Protein AF-A0A820GBX8-F1 (afdb_monomer_lite)

Sequence (168 aa):
RLQCLKVLSYSGWNPPNGSRKLHGDLMYLQVTTCEEKSFHITACTKGFYVSQTSDEKFIPKPVQPKAIFHSLVDLLNNVSPIFKKKFSAIQRKRCTKHPFERIQVPYQIHPWLSPRFEHTIDHFRAEDANINKLGHEDHIPGQVRDWNEELQITKELPKKSLNFRIII

pLDDT: mean 83.61, std 14.33, range [46.94, 98.0]

Radius of gyration: 25.44 Å; chains: 1; bounding box: 40×55×77 Å

Foldseek 3Di:
DLDFFPDKAFAPCPDPDPVVVVVFWHGWIWTQGPVRDIFIWTQGPQAIATAPDDNVDDGRAHPDNVLGDNDPLVSSVVVDVSNVVSVVVVVVVLVPDDPVVVDDDPDDDDVVPDDDDDDDDDPCVVVVVVVPPVPCQCPDVPPNPPPVVVVVVLVPFDPPDPVSVVVD

InterPro domains:
  IPR007967 GSKIP domain [PF05303] (24-89)
  IPR023231 GSKIP domain superfamily [G3DSA:3.30.2280.10] (11-97)
  IPR023231 GSKIP domain superfamily [SSF103107] (3-103)
  IPR027523 CLU domain containing protein [PTHR12601] (2-163)

Secondary structure (DSSP, 8-state):
---SEEEEEE-TTPSPPHHHHHTTEEEEEEEEETTS-EEEEEEETTEEEEBS--SS----SBSSTT--BSSHHHHHHHH-HHHHHHHHHHHHHHHTS-GGGGSPPSS---GGGS--------SSHHHHHHHS--S-GGGSTT----HHHHHHHHHHS-TTSGGGTS--

Organism: NCBI:txid433720

Structure (mmCIF, N/CA/C/O backbone):
data_AF-A0A820GBX8-F1
#
_entry.id   AF-A0A820GBX8-F1
#
loop_
_atom_site.group_PDB
_atom_site.id
_atom_site.type_symbol
_atom_site.label_atom_id
_atom_site.label_alt_id
_atom_site.label_comp_id
_atom_site.label_asym_id
_atom_site.label_entity_id
_atom_site.label_seq_id
_atom_site.pdbx_PDB_ins_code
_atom_site.Cartn_x
_atom_site.Cartn_y
_atom_site.Cartn_z
_atom_site.occupancy
_atom_site.B_iso_or_equiv
_atom_site.auth_seq_id
_atom_site.auth_comp_id
_atom_site.auth_asym_id
_atom_site.auth_atom_id
_atom_site.pdbx_PDB_model_num
ATOM 1 N N . ARG A 1 1 ? -1.547 19.585 5.415 1.00 62.41 1 ARG A N 1
ATOM 2 C CA . ARG A 1 1 ? -1.221 18.291 4.755 1.00 62.41 1 ARG A CA 1
ATOM 3 C C . ARG A 1 1 ? -2.480 17.420 4.776 1.00 62.41 1 ARG A C 1
ATOM 5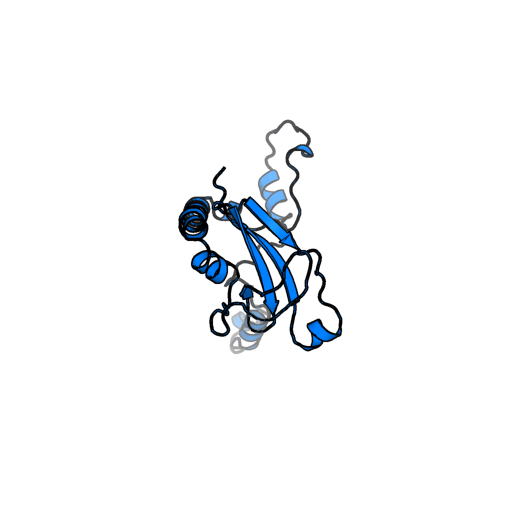 O O . ARG A 1 1 ? -3.040 17.257 5.847 1.00 62.41 1 ARG A O 1
ATOM 12 N N . LEU A 1 2 ? -2.987 16.936 3.634 1.00 78.00 2 LEU A N 1
ATOM 13 C CA . LEU A 1 2 ? -4.143 16.020 3.615 1.00 78.00 2 LEU A CA 1
ATOM 14 C C . LEU A 1 2 ? -3.659 14.612 3.989 1.00 78.00 2 LEU A C 1
ATOM 16 O O . LEU A 1 2 ? -2.918 14.003 3.224 1.00 78.00 2 LEU A O 1
ATOM 20 N N . GLN A 1 3 ? -4.040 14.126 5.169 1.00 89.56 3 GLN A N 1
ATOM 21 C CA . GLN A 1 3 ? -3.673 12.802 5.680 1.00 89.56 3 GLN A CA 1
ATOM 22 C C . GLN A 1 3 ? -4.894 11.875 5.654 1.00 89.56 3 GLN A C 1
ATOM 24 O O . GLN A 1 3 ? -5.908 12.198 6.276 1.00 89.56 3 GLN A O 1
ATOM 29 N N . CYS A 1 4 ? -4.803 10.759 4.922 1.00 94.69 4 CYS A N 1
ATOM 30 C CA . CYS A 1 4 ? -5.873 9.758 4.780 1.00 94.69 4 CYS A CA 1
ATOM 31 C C . CYS A 1 4 ? -5.691 8.515 5.672 1.00 94.69 4 CYS A C 1
ATOM 33 O O . CYS A 1 4 ? -6.670 7.818 5.915 1.00 94.69 4 CYS A O 1
ATOM 35 N N . LEU A 1 5 ? -4.486 8.283 6.203 1.00 96.31 5 LEU A N 1
ATOM 36 C CA . LEU A 1 5 ? -4.156 7.244 7.188 1.00 96.31 5 LEU A CA 1
ATOM 37 C C . LEU A 1 5 ? -3.254 7.835 8.273 1.00 96.31 5 LEU A C 1
ATOM 39 O O . LEU A 1 5 ? -2.432 8.703 7.967 1.00 96.31 5 LEU A O 1
ATOM 43 N N . LYS A 1 6 ? -3.373 7.360 9.517 1.00 95.81 6 LYS A N 1
ATOM 44 C CA . LYS A 1 6 ? -2.422 7.711 10.582 1.00 95.81 6 LYS A CA 1
ATOM 45 C C . LYS A 1 6 ? -1.110 6.959 10.394 1.00 95.81 6 LYS A C 1
ATOM 47 O O . LYS A 1 6 ? -0.060 7.591 10.360 1.00 95.81 6 LYS A O 1
ATOM 52 N N . VAL A 1 7 ? -1.198 5.642 10.209 1.00 94.62 7 VAL A N 1
ATOM 53 C CA . VAL A 1 7 ? -0.045 4.744 10.071 1.00 94.62 7 VAL A CA 1
ATOM 54 C C . VAL A 1 7 ? -0.296 3.759 8.934 1.00 94.62 7 VAL A C 1
ATOM 56 O O . VAL A 1 7 ? -1.406 3.249 8.781 1.00 94.62 7 VAL A O 1
ATOM 59 N N . LEU A 1 8 ? 0.743 3.508 8.143 1.00 95.38 8 LEU A N 1
ATOM 60 C CA . LEU A 1 8 ? 0.850 2.399 7.201 1.00 95.38 8 LEU A CA 1
ATOM 61 C C . LEU A 1 8 ? 2.285 1.886 7.307 1.00 95.38 8 LEU A C 1
ATOM 63 O O . LEU A 1 8 ? 3.218 2.604 6.946 1.00 95.38 8 LEU A O 1
ATOM 67 N N . SER A 1 9 ? 2.456 0.677 7.823 1.00 92.75 9 SER A N 1
ATOM 68 C CA . SER A 1 9 ? 3.766 0.055 8.014 1.00 92.75 9 SER A CA 1
ATOM 69 C C . SER A 1 9 ? 3.708 -1.436 7.711 1.00 92.75 9 SER A C 1
ATOM 71 O O . SER A 1 9 ? 2.633 -2.030 7.592 1.00 92.75 9 SER A O 1
ATOM 73 N N . TYR A 1 10 ? 4.877 -2.061 7.605 1.00 92.12 10 TYR A N 1
ATOM 74 C CA . TYR A 1 10 ? 4.957 -3.512 7.692 1.00 92.12 10 TYR A CA 1
ATOM 75 C C . TYR A 1 10 ? 4.522 -3.968 9.085 1.00 92.12 10 TYR A C 1
ATOM 77 O O . TYR A 1 10 ? 4.796 -3.298 10.081 1.00 92.12 10 TYR A O 1
ATOM 85 N N . SER A 1 11 ? 3.822 -5.098 9.140 1.00 92.06 11 SER A N 1
ATOM 86 C CA . SER A 1 11 ? 3.516 -5.761 10.407 1.00 92.06 11 SER A CA 1
ATOM 87 C C . SER A 1 11 ? 4.781 -6.410 10.976 1.00 92.06 11 SER A C 1
ATOM 89 O O . SER A 1 11 ? 5.641 -6.841 10.210 1.00 92.06 11 SER A O 1
ATOM 91 N N . GLY A 1 12 ? 4.862 -6.562 12.301 1.00 90.12 12 GLY A N 1
ATOM 92 C CA . GLY A 1 12 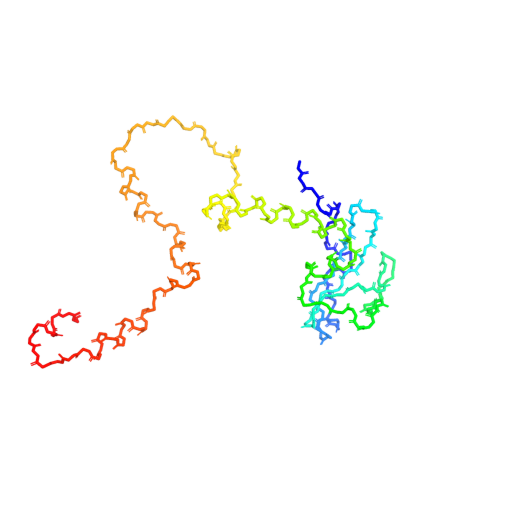? 5.937 -7.325 12.953 1.00 90.12 12 GLY A CA 1
ATOM 93 C C . GLY A 1 12 ? 6.024 -8.793 12.511 1.00 90.12 12 GLY A C 1
ATOM 94 O O . GLY A 1 12 ? 7.075 -9.411 12.628 1.00 90.12 12 GLY A O 1
ATOM 95 N N . TRP A 1 13 ? 4.952 -9.339 11.928 1.00 89.25 13 TRP A N 1
ATOM 96 C CA . TRP A 1 13 ? 4.934 -10.683 11.338 1.00 89.25 13 TRP A CA 1
ATOM 97 C C . TRP A 1 13 ? 5.561 -10.756 9.937 1.00 89.25 13 TRP A C 1
ATOM 99 O O . TRP A 1 13 ? 5.632 -11.836 9.353 1.00 89.25 13 TRP A O 1
ATOM 109 N N . ASN A 1 14 ? 5.951 -9.618 9.356 1.00 88.62 14 ASN A N 1
ATOM 110 C CA . ASN A 1 14 ? 6.584 -9.537 8.044 1.00 88.62 14 ASN A CA 1
ATOM 111 C C . ASN A 1 14 ? 8.113 -9.696 8.181 1.00 88.62 14 ASN A C 1
ATOM 113 O O . ASN A 1 14 ? 8.700 -9.046 9.043 1.00 88.62 14 ASN A O 1
ATOM 117 N N . PRO A 1 15 ? 8.789 -10.477 7.317 1.00 93.38 15 PRO A N 1
ATOM 118 C CA . PRO A 1 15 ? 8.285 -11.114 6.097 1.00 93.38 15 PRO A CA 1
ATOM 119 C C . PRO A 1 15 ? 7.543 -12.444 6.339 1.00 93.38 15 PRO A C 1
ATOM 121 O O . PRO A 1 15 ? 7.784 -13.111 7.344 1.00 93.38 15 PRO A O 1
ATOM 124 N N . PRO A 1 16 ? 6.697 -12.900 5.391 1.00 90.81 16 PRO A N 1
ATOM 125 C CA . PRO A 1 16 ? 6.111 -14.237 5.447 1.00 90.81 16 PRO A CA 1
ATOM 126 C C . PRO A 1 16 ? 7.181 -15.333 5.545 1.00 90.81 16 PRO A C 1
ATOM 128 O O . PRO A 1 16 ? 8.178 -15.309 4.821 1.00 90.81 16 PRO A O 1
ATOM 131 N N . ASN A 1 17 ? 6.967 -16.324 6.414 1.00 90.38 17 ASN A N 1
ATOM 132 C CA . ASN A 1 17 ? 7.847 -17.493 6.496 1.00 90.38 17 ASN A CA 1
ATOM 133 C C . ASN A 1 17 ? 7.722 -18.386 5.240 1.00 90.38 17 ASN A C 1
ATOM 135 O O . ASN A 1 17 ? 6.799 -18.226 4.440 1.00 90.38 17 ASN A O 1
ATOM 139 N N . GLY A 1 18 ? 8.634 -19.351 5.067 1.00 88.88 18 GLY A N 1
ATOM 140 C CA . GLY A 1 18 ? 8.662 -20.217 3.878 1.00 88.88 18 GLY A CA 1
ATOM 141 C C . GLY A 1 18 ? 7.336 -20.935 3.598 1.00 88.88 18 GLY A C 1
ATOM 142 O O . GLY A 1 18 ? 6.850 -20.909 2.471 1.00 88.88 18 GLY A O 1
ATOM 143 N N . SER A 1 19 ? 6.694 -21.487 4.632 1.00 94.94 19 SER A N 1
ATOM 144 C CA . SER A 1 19 ? 5.386 -22.145 4.496 1.00 94.94 19 SER A CA 1
ATOM 145 C C . SER A 1 19 ? 4.304 -21.180 3.998 1.00 94.94 19 SER A C 1
ATOM 147 O O . SER A 1 19 ? 3.542 -21.512 3.093 1.00 94.94 19 SER A O 1
ATOM 149 N N . ARG A 1 20 ? 4.257 -19.950 4.521 1.00 94.12 20 ARG A N 1
ATOM 150 C CA . ARG A 1 20 ? 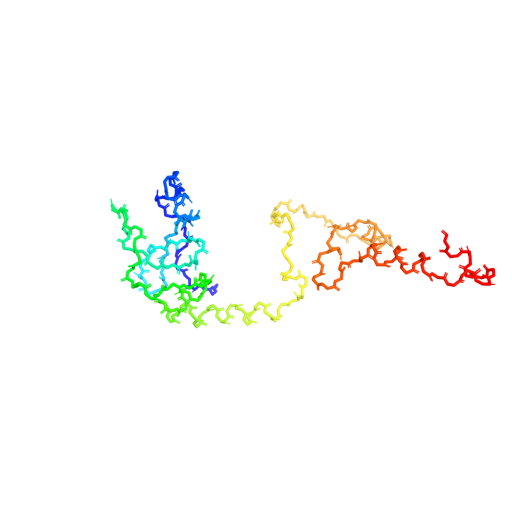3.285 -18.931 4.095 1.00 94.12 20 ARG A CA 1
ATOM 151 C C . ARG A 1 20 ? 3.550 -18.412 2.684 1.00 94.12 20 ARG A C 1
ATOM 153 O O . ARG A 1 20 ? 2.597 -18.235 1.931 1.00 94.12 20 ARG A O 1
ATOM 160 N N . LYS A 1 21 ? 4.818 -18.268 2.289 1.00 91.12 21 LYS A N 1
ATOM 161 C CA . LYS A 1 21 ? 5.184 -17.95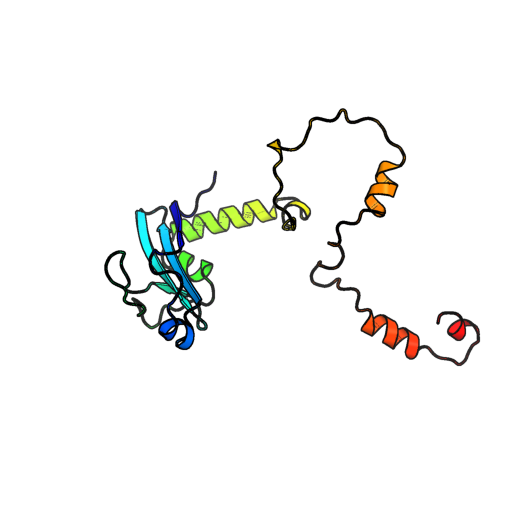4 0.897 1.00 91.12 21 LYS A CA 1
ATOM 162 C C . LYS A 1 21 ? 4.659 -19.014 -0.075 1.00 91.12 21 LYS A C 1
ATOM 164 O O . LYS A 1 21 ? 4.090 -18.656 -1.099 1.00 91.12 21 LYS A O 1
ATOM 169 N N . LEU A 1 22 ? 4.765 -20.302 0.272 1.00 94.50 22 LEU A N 1
ATOM 170 C CA . LEU A 1 22 ? 4.206 -21.400 -0.536 1.00 94.50 22 LEU A CA 1
ATOM 171 C C . LEU A 1 22 ? 2.672 -21.356 -0.629 1.00 94.50 22 LEU A C 1
ATOM 173 O O . LEU A 1 22 ? 2.109 -21.756 -1.642 1.00 94.50 22 LEU A O 1
ATOM 177 N N . HIS A 1 23 ? 1.994 -20.824 0.390 1.00 93.50 23 HIS A N 1
ATOM 178 C CA . HIS A 1 23 ? 0.549 -20.567 0.352 1.00 93.50 23 HIS A CA 1
ATOM 179 C C . HIS A 1 23 ? 0.171 -19.303 -0.444 1.00 93.50 23 HIS A C 1
ATOM 181 O O . HIS A 1 23 ? -1.018 -19.018 -0.603 1.00 93.50 23 HIS A O 1
ATOM 187 N N . GLY A 1 24 ? 1.156 -18.563 -0.962 1.00 94.75 24 GLY A N 1
ATOM 188 C CA . GLY A 1 24 ? 0.959 -17.377 -1.790 1.00 94.75 24 GLY A CA 1
ATOM 189 C C . GLY A 1 24 ? 0.944 -16.053 -1.027 1.00 94.75 24 GLY A C 1
ATOM 190 O O . GLY A 1 24 ? 0.550 -15.044 -1.611 1.00 94.75 24 GLY A O 1
ATOM 191 N N . ASP A 1 25 ? 1.351 -16.018 0.245 1.00 95.12 25 ASP A N 1
ATOM 192 C CA . ASP A 1 25 ? 1.480 -14.757 0.983 1.00 95.12 25 ASP A CA 1
ATOM 193 C C . ASP A 1 25 ? 2.712 -13.976 0.508 1.00 95.12 25 ASP A C 1
ATOM 195 O O . ASP A 1 25 ? 3.815 -14.518 0.403 1.00 95.12 25 ASP A O 1
ATOM 199 N N . LEU A 1 26 ? 2.520 -12.681 0.254 1.00 94.50 26 LEU A N 1
ATOM 200 C CA . LEU A 1 26 ? 3.535 -11.773 -0.280 1.00 94.50 26 LEU A CA 1
ATOM 201 C C . LEU A 1 26 ? 4.109 -10.865 0.814 1.00 94.50 26 LEU A C 1
ATOM 203 O O . LEU A 1 26 ? 5.324 -10.734 0.933 1.00 94.50 26 LEU A O 1
ATOM 207 N N . MET A 1 27 ? 3.241 -10.249 1.624 1.00 95.31 27 MET A N 1
ATOM 208 C CA . MET A 1 27 ? 3.628 -9.377 2.740 1.00 95.31 27 MET A CA 1
ATOM 209 C C . MET A 1 27 ? 2.477 -9.171 3.730 1.00 95.31 27 MET A C 1
ATOM 211 O O . MET A 1 27 ? 1.305 -9.352 3.386 1.00 95.31 27 MET A O 1
ATOM 215 N N . TYR A 1 28 ? 2.809 -8.720 4.941 1.00 95.81 28 TYR A N 1
ATOM 216 C CA . TYR A 1 28 ? 1.828 -8.316 5.952 1.00 95.81 28 TYR A CA 1
ATOM 217 C C . TYR A 1 28 ? 1.995 -6.846 6.326 1.00 95.81 28 TYR A C 1
ATOM 219 O O . TYR A 1 28 ? 3.106 -6.373 6.579 1.00 95.81 28 TYR A O 1
ATOM 227 N N . LEU A 1 29 ? 0.877 -6.132 6.397 1.00 96.50 29 LEU A N 1
ATOM 228 C CA . LEU A 1 29 ? 0.821 -4.705 6.691 1.00 96.50 29 LEU A CA 1
ATOM 229 C C . LEU A 1 29 ? 0.011 -4.454 7.961 1.00 96.50 29 LEU A C 1
ATOM 231 O O . LEU A 1 29 ? -0.941 -5.176 8.261 1.00 96.50 29 LEU A O 1
ATOM 235 N N . GLN A 1 30 ? 0.361 -3.387 8.665 1.00 95.88 30 GLN A N 1
ATOM 236 C CA . GLN A 1 30 ? -0.415 -2.829 9.760 1.00 95.88 30 GLN A CA 1
ATOM 237 C C . GLN A 1 30 ? -0.834 -1.413 9.379 1.00 95.88 30 GLN A C 1
ATOM 239 O O . GLN A 1 30 ? -0.018 -0.589 8.954 1.00 95.88 30 GLN A O 1
ATOM 244 N N . VAL A 1 31 ? -2.133 -1.147 9.482 1.00 97.31 31 VAL A N 1
ATOM 245 C CA . VAL A 1 31 ? -2.721 0.138 9.104 1.00 97.31 31 VAL A CA 1
ATOM 246 C C . VAL A 1 31 ? -3.533 0.683 10.255 1.00 97.31 31 VAL A C 1
ATOM 248 O O . VAL A 1 31 ? -4.423 -0.001 10.748 1.00 97.31 31 VAL A O 1
ATOM 251 N N . THR A 1 32 ? -3.293 1.943 10.606 1.00 97.19 32 THR A N 1
ATOM 252 C CA . THR A 1 32 ? -4.150 2.704 11.516 1.00 97.19 32 THR A CA 1
ATOM 253 C C . THR A 1 32 ? -4.835 3.815 10.735 1.00 97.19 32 THR A C 1
ATOM 255 O O . THR A 1 32 ? -4.184 4.691 10.148 1.00 97.19 32 THR A O 1
ATOM 258 N N . THR A 1 33 ? -6.164 3.793 10.707 1.00 97.25 33 THR A N 1
ATOM 259 C CA . THR A 1 33 ? -6.967 4.788 9.990 1.00 97.25 33 THR A CA 1
ATOM 260 C C . THR A 1 33 ? -7.035 6.106 10.763 1.00 97.25 33 THR A C 1
ATOM 262 O O . THR A 1 33 ? -6.682 6.201 11.940 1.00 97.25 33 THR A O 1
ATOM 265 N N . CYS A 1 34 ? -7.517 7.166 10.110 1.00 96.00 34 CYS A N 1
ATOM 266 C CA . CYS A 1 34 ? -7.817 8.424 10.802 1.00 96.00 34 CYS A CA 1
ATOM 267 C C . CYS A 1 34 ? -8.944 8.301 11.842 1.00 96.00 34 CYS A C 1
ATOM 269 O O . CYS A 1 34 ? -9.112 9.224 12.628 1.00 96.00 34 CYS A O 1
ATOM 271 N N . GLU A 1 35 ? -9.682 7.190 11.840 1.00 95.56 35 GLU A N 1
ATOM 272 C CA . GLU A 1 35 ? -10.754 6.862 12.790 1.00 95.56 35 GLU A CA 1
ATOM 273 C C . GLU A 1 35 ? -10.225 6.072 13.995 1.00 95.56 35 GLU A C 1
ATOM 275 O O . GLU A 1 35 ? -11.012 5.520 14.751 1.00 95.56 35 GLU A O 1
ATOM 280 N N . GLU A 1 36 ? -8.899 5.971 14.138 1.00 95.19 36 GLU A N 1
ATOM 281 C CA . GLU A 1 36 ? -8.228 5.261 15.238 1.00 95.19 36 GLU A CA 1
ATOM 282 C C . GLU A 1 36 ? -8.490 3.752 15.260 1.00 95.19 36 GLU A C 1
ATOM 284 O O . GLU A 1 36 ? -8.277 3.082 16.264 1.00 95.19 36 GLU A O 1
ATOM 289 N N . LYS A 1 37 ? -8.896 3.194 14.116 1.00 96.19 37 LYS A N 1
ATOM 290 C CA . LYS A 1 37 ? -9.033 1.750 13.935 1.00 96.19 37 LYS A CA 1
ATOM 291 C C . LYS A 1 37 ? -7.751 1.180 13.348 1.00 96.19 37 LYS A C 1
ATOM 293 O O . LYS A 1 37 ? -7.262 1.686 12.333 1.00 96.19 37 LYS A O 1
ATOM 298 N N . SER A 1 38 ? -7.245 0.122 13.970 1.00 95.88 38 SER A N 1
ATOM 299 C CA . SER A 1 38 ? -6.069 -0.615 13.511 1.00 95.88 38 SER A CA 1
ATOM 300 C C . SER A 1 38 ? -6.471 -1.928 12.845 1.00 95.88 38 SER A C 1
ATOM 302 O O . SER A 1 38 ? -7.343 -2.642 13.336 1.00 95.88 38 SER A O 1
ATOM 304 N N . PHE A 1 39 ? -5.830 -2.243 11.722 1.00 97.06 39 PHE A N 1
ATOM 305 C CA . PHE A 1 39 ? -6.088 -3.436 10.923 1.00 97.06 39 PHE A CA 1
ATOM 306 C C . PHE A 1 39 ? -4.779 -4.130 10.548 1.00 97.06 39 PHE A C 1
ATOM 308 O O . PHE A 1 39 ? -3.830 -3.474 10.110 1.00 97.06 39 PHE A O 1
ATOM 315 N N . HIS A 1 40 ? -4.768 -5.460 10.637 1.00 97.81 40 HIS A N 1
ATOM 316 C CA . HIS A 1 40 ? -3.718 -6.299 10.063 1.00 97.81 40 HIS A CA 1
ATOM 317 C C . HIS A 1 40 ? -4.161 -6.792 8.690 1.00 97.81 40 HIS A C 1
ATOM 319 O O . HIS A 1 40 ? -5.147 -7.523 8.567 1.00 97.81 40 HIS A O 1
ATOM 325 N N . ILE A 1 41 ? -3.433 -6.396 7.652 1.00 98.00 41 ILE A N 1
ATOM 326 C CA . ILE A 1 41 ? -3.753 -6.711 6.261 1.00 98.00 41 ILE A CA 1
ATOM 327 C C . ILE A 1 41 ? -2.758 -7.746 5.750 1.00 98.00 41 ILE A C 1
ATOM 329 O O . ILE A 1 41 ? -1.547 -7.566 5.861 1.00 98.00 41 ILE A O 1
ATOM 333 N N . THR A 1 42 ? -3.276 -8.816 5.154 1.00 97.81 42 THR A N 1
ATOM 334 C CA . THR A 1 42 ? -2.462 -9.784 4.415 1.00 97.81 42 THR A CA 1
ATOM 335 C C . THR A 1 42 ? -2.552 -9.485 2.928 1.00 97.81 42 THR A C 1
ATOM 337 O O . THR A 1 42 ? -3.652 -9.362 2.388 1.00 97.81 42 THR A O 1
ATOM 340 N N . ALA A 1 43 ? -1.395 -9.360 2.279 1.00 97.31 43 ALA A N 1
ATOM 341 C CA . ALA A 1 43 ? -1.273 -9.317 0.831 1.00 97.31 43 ALA A CA 1
ATOM 342 C C . ALA A 1 43 ? -0.840 -10.700 0.338 1.00 97.31 43 ALA A C 1
ATOM 344 O O . ALA A 1 43 ? 0.179 -11.230 0.782 1.00 97.31 43 ALA A O 1
ATOM 345 N N . CYS A 1 44 ? -1.604 -11.273 -0.581 1.00 95.38 44 CYS A N 1
ATOM 346 C CA . CYS A 1 44 ? -1.353 -12.584 -1.165 1.00 95.38 44 CYS A CA 1
ATOM 347 C C . CYS A 1 44 ? -1.588 -12.548 -2.678 1.00 95.38 44 CYS A C 1
ATOM 349 O O . CYS A 1 44 ? -2.076 -11.556 -3.222 1.00 95.38 44 CYS A O 1
ATOM 351 N N . THR A 1 45 ? -1.307 -13.651 -3.364 1.00 95.56 45 THR A N 1
ATOM 352 C CA . THR A 1 45 ? -1.546 -13.798 -4.811 1.00 95.56 45 THR A CA 1
ATOM 353 C C . THR A 1 45 ? -3.007 -13.591 -5.229 1.00 95.56 45 THR A C 1
ATOM 355 O O . THR A 1 45 ? -3.268 -13.269 -6.384 1.00 95.56 45 THR A O 1
ATOM 358 N N . LYS A 1 46 ? -3.971 -13.726 -4.305 1.00 93.75 46 LYS A N 1
ATOM 359 C CA . LYS A 1 46 ? -5.402 -13.462 -4.555 1.00 93.75 46 LYS A CA 1
ATOM 360 C C . LYS A 1 46 ? -5.807 -11.999 -4.329 1.00 93.75 46 LYS A C 1
ATOM 362 O O . LYS A 1 46 ? -6.921 -11.628 -4.686 1.00 93.75 46 LYS A O 1
ATOM 367 N N . GLY A 1 47 ? -4.939 -11.184 -3.728 1.00 95.94 47 GLY A N 1
ATOM 368 C CA . GLY A 1 47 ? -5.209 -9.793 -3.367 1.00 95.94 47 GLY A CA 1
ATOM 369 C C . GLY A 1 47 ? -4.975 -9.496 -1.883 1.00 95.94 47 GLY A C 1
ATOM 370 O O . GLY A 1 47 ? -4.144 -10.122 -1.223 1.00 95.94 47 GLY A O 1
ATOM 371 N N . PHE A 1 48 ? -5.722 -8.528 -1.359 1.00 97.88 48 PHE A N 1
ATOM 372 C CA . PHE A 1 48 ? -5.606 -7.967 -0.016 1.00 97.88 48 PHE A CA 1
ATOM 373 C C . PHE A 1 48 ? -6.863 -8.245 0.807 1.00 97.88 48 PHE A C 1
ATOM 375 O O . PHE A 1 48 ? -7.984 -8.080 0.320 1.00 97.88 48 PHE A O 1
ATOM 382 N N . TYR A 1 49 ? -6.688 -8.602 2.077 1.00 97.94 49 TYR A N 1
ATOM 383 C CA . TYR A 1 49 ? -7.794 -8.765 3.022 1.00 97.94 49 TYR A CA 1
ATOM 384 C C . TYR A 1 49 ? -7.378 -8.409 4.451 1.00 97.94 49 TYR A C 1
ATOM 386 O O . TYR A 1 49 ? -6.204 -8.517 4.816 1.00 97.94 49 TYR A O 1
ATOM 394 N N . VAL A 1 50 ? -8.350 -8.017 5.284 1.00 97.94 50 VAL A N 1
ATOM 395 C CA . VAL A 1 50 ? -8.134 -7.899 6.735 1.00 97.94 50 VAL A CA 1
ATOM 396 C C . VAL A 1 50 ? -8.053 -9.301 7.325 1.00 97.94 50 VAL A C 1
ATOM 398 O O . VAL A 1 50 ? -8.998 -10.085 7.219 1.00 97.94 50 VAL A O 1
ATOM 401 N N . SER A 1 51 ? -6.916 -9.618 7.930 1.00 96.19 51 SER A N 1
ATOM 402 C CA . SER A 1 51 ? -6.675 -10.880 8.626 1.00 96.19 51 SER A CA 1
ATOM 403 C C . SER A 1 51 ? -7.151 -10.828 10.078 1.00 96.19 51 SER A C 1
ATOM 405 O O . SER A 1 51 ? -7.277 -9.755 10.658 1.00 96.19 51 SER A O 1
ATOM 407 N N . GLN A 1 52 ? -7.382 -11.996 10.671 1.00 96.19 52 GLN A N 1
ATOM 408 C CA . GLN A 1 52 ? -7.667 -12.155 12.102 1.00 96.19 52 GLN A CA 1
ATOM 409 C C . GLN A 1 52 ? -6.399 -12.068 12.974 1.00 96.19 52 GLN A C 1
ATOM 411 O O . GLN A 1 52 ? -6.456 -12.322 14.175 1.00 96.19 52 GLN A O 1
ATOM 416 N N . THR A 1 53 ? -5.251 -11.753 12.371 1.00 94.31 53 THR A N 1
ATOM 417 C CA . THR A 1 53 ? -3.984 -11.521 13.063 1.00 94.31 53 THR A CA 1
ATOM 418 C C . THR A 1 53 ? -4.082 -10.309 13.986 1.00 94.31 53 THR A C 1
ATOM 420 O O . THR A 1 53 ? -4.705 -9.307 13.636 1.00 94.31 53 THR A O 1
ATOM 423 N N . SER A 1 54 ? -3.417 -10.398 15.134 1.00 93.88 54 SER A N 1
ATOM 424 C CA . SER A 1 54 ? -3.150 -9.290 16.053 1.00 93.88 54 SER A CA 1
ATOM 425 C C . SER A 1 54 ? -1.642 -9.101 16.245 1.00 93.88 54 SER A C 1
ATOM 427 O O . SER A 1 54 ? -0.835 -9.867 15.707 1.00 93.88 54 SER A O 1
ATOM 429 N N . ASP A 1 55 ? -1.251 -8.110 17.046 1.00 90.38 55 ASP A N 1
ATOM 430 C CA . ASP A 1 55 ? 0.147 -7.904 17.444 1.00 90.38 55 ASP A CA 1
ATOM 431 C C . ASP A 1 55 ? 0.720 -9.101 18.232 1.00 90.38 55 ASP A C 1
ATOM 433 O O . ASP 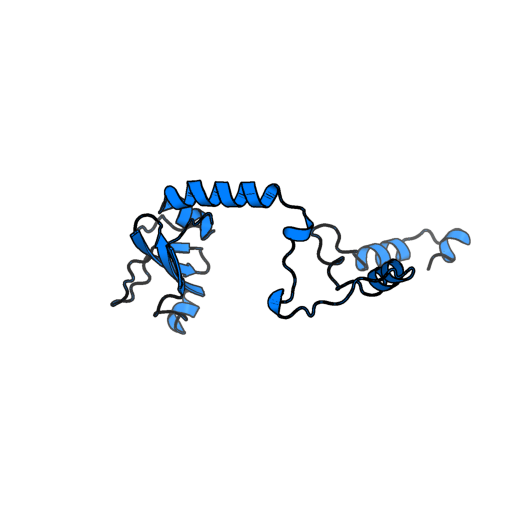A 1 55 ? 1.917 -9.364 18.175 1.00 90.38 55 ASP A O 1
ATOM 437 N N . GLU A 1 56 ? -0.132 -9.878 18.908 1.00 93.06 56 GLU A N 1
ATOM 438 C CA . GLU A 1 56 ? 0.279 -11.006 19.757 1.00 93.06 56 GLU A CA 1
ATOM 439 C C . GLU A 1 56 ? 0.151 -12.366 19.066 1.00 93.06 56 GLU A C 1
ATOM 441 O O . GLU A 1 56 ? 0.917 -13.291 19.340 1.00 93.06 56 GLU A O 1
ATOM 446 N N . LYS A 1 57 ? -0.836 -12.519 18.173 1.00 95.31 57 LYS A N 1
ATOM 447 C CA . LYS A 1 57 ? -1.177 -13.816 17.590 1.00 95.31 57 LYS A CA 1
ATOM 448 C C . LYS A 1 57 ? -1.347 -13.733 16.084 1.00 95.31 57 LYS A C 1
ATOM 450 O O . LYS A 1 57 ? -2.220 -13.042 15.562 1.00 95.31 57 LYS A O 1
ATOM 455 N N . PHE A 1 58 ? -0.565 -14.547 15.387 1.00 94.31 58 PHE A N 1
ATOM 456 C CA . PHE A 1 58 ? -0.641 -14.676 13.942 1.00 94.31 58 PHE A CA 1
ATOM 457 C C . PHE A 1 58 ? -1.782 -15.611 13.509 1.00 94.31 58 PHE A C 1
ATOM 459 O O . PHE A 1 58 ? -1.740 -16.820 13.751 1.00 94.31 58 PHE A O 1
ATOM 466 N N . ILE A 1 59 ? -2.806 -15.058 12.846 1.00 94.88 59 ILE A N 1
ATOM 467 C CA . ILE A 1 59 ? -3.942 -15.804 12.282 1.00 94.88 59 ILE A CA 1
ATOM 468 C C . ILE A 1 59 ? -4.225 -15.264 10.870 1.00 94.88 59 ILE A C 1
ATOM 470 O O . ILE A 1 59 ? -5.065 -14.380 10.685 1.00 94.88 59 ILE A O 1
ATOM 474 N N . PRO A 1 60 ? -3.587 -15.821 9.827 1.00 90.25 60 PRO A N 1
ATOM 475 C CA . PRO A 1 60 ? -3.635 -15.278 8.467 1.00 90.25 60 PRO A CA 1
ATOM 476 C C . PRO A 1 60 ? -4.954 -15.571 7.734 1.00 90.25 60 PRO A C 1
ATOM 478 O O . PRO A 1 60 ? -5.010 -15.555 6.507 1.00 90.25 60 PRO A O 1
ATOM 481 N N . LYS A 1 61 ? -6.031 -15.878 8.461 1.00 94.00 61 LYS A N 1
ATOM 482 C CA . LYS A 1 61 ? -7.361 -16.100 7.889 1.00 94.00 61 LYS A CA 1
ATOM 483 C C . LYS A 1 61 ? -8.084 -14.762 7.740 1.00 94.00 61 LYS A C 1
ATOM 485 O O . LYS A 1 61 ? -7.945 -13.914 8.622 1.00 94.00 61 LYS A O 1
ATOM 490 N N . PRO A 1 62 ? -8.860 -14.557 6.664 1.00 95.31 62 PRO A N 1
ATOM 491 C CA . PRO A 1 62 ? -9.645 -13.342 6.511 1.00 95.31 62 PRO A CA 1
ATOM 492 C C . PRO A 1 62 ? -10.698 -13.232 7.616 1.00 95.31 62 PRO A C 1
ATOM 494 O O . PRO A 1 62 ? -11.343 -14.220 7.969 1.00 95.31 62 PRO A O 1
ATOM 497 N N . VAL A 1 63 ? -10.907 -12.020 8.135 1.00 95.00 63 VAL A N 1
ATOM 498 C CA . VAL A 1 63 ? -12.011 -11.727 9.068 1.00 95.00 63 VAL A CA 1
ATOM 499 C C . VAL A 1 63 ? -13.355 -12.031 8.401 1.00 95.00 63 VAL A C 1
ATOM 501 O O . VAL A 1 63 ? -14.248 -12.585 9.034 1.00 95.00 63 VAL A O 1
ATOM 504 N N . GLN A 1 64 ? -13.477 -11.729 7.106 1.00 92.00 64 GLN A N 1
ATOM 505 C CA . GLN A 1 64 ? -14.645 -12.040 6.284 1.00 92.00 64 GLN A CA 1
ATOM 506 C C . GLN A 1 64 ? -14.197 -12.779 5.011 1.00 92.00 64 GLN A C 1
ATOM 508 O O . GLN A 1 64 ? -13.532 -12.172 4.172 1.00 92.00 64 GLN A O 1
ATOM 513 N N . PRO A 1 65 ? -14.562 -14.062 4.812 1.00 86.56 65 PRO A N 1
ATOM 514 C CA . PRO A 1 65 ? -14.058 -14.875 3.697 1.00 86.56 65 PRO A CA 1
ATOM 515 C C . PRO A 1 65 ? -14.308 -14.305 2.294 1.00 86.56 65 PRO A C 1
ATOM 517 O O . PRO A 1 65 ? -13.515 -14.545 1.391 1.00 86.56 65 PRO A O 1
ATOM 520 N N . LYS A 1 66 ? -15.399 -13.549 2.107 1.00 86.25 66 LYS A N 1
ATOM 521 C CA . LYS A 1 66 ? -15.761 -12.931 0.820 1.00 86.25 66 LYS A CA 1
ATOM 522 C C . LYS A 1 66 ? -15.148 -11.538 0.607 1.00 86.25 66 LYS A C 1
ATOM 524 O O . LYS A 1 66 ? -15.299 -10.981 -0.472 1.00 86.25 66 LYS A O 1
ATOM 529 N N . ALA A 1 67 ? -14.474 -10.969 1.607 1.00 92.50 67 ALA A N 1
ATOM 530 C CA . ALA A 1 67 ? -13.934 -9.609 1.562 1.00 92.50 67 ALA A CA 1
ATOM 531 C C . ALA A 1 67 ? -12.446 -9.610 1.166 1.00 92.50 67 ALA A C 1
ATOM 533 O O . ALA A 1 67 ? -11.579 -9.196 1.938 1.00 92.50 67 ALA A O 1
ATOM 534 N N . ILE A 1 68 ? -12.159 -10.116 -0.035 1.00 95.75 68 ILE A N 1
ATOM 535 C CA . ILE A 1 68 ? -10.825 -10.097 -0.647 1.00 95.75 68 ILE A CA 1
ATOM 536 C C . ILE A 1 68 ? -10.861 -9.103 -1.807 1.00 95.75 68 ILE A C 1
ATOM 538 O O . ILE A 1 68 ? -11.759 -9.161 -2.644 1.00 95.75 68 ILE A O 1
ATOM 542 N N . PHE A 1 69 ? -9.893 -8.193 -1.853 1.00 97.62 69 PHE A N 1
ATOM 543 C CA . PHE A 1 69 ? -9.852 -7.094 -2.817 1.00 97.62 69 PHE A CA 1
ATOM 544 C C . PHE A 1 69 ? -8.585 -7.165 -3.664 1.00 97.62 69 PHE A C 1
ATOM 546 O O . PHE A 1 69 ? -7.505 -7.430 -3.146 1.00 97.62 69 PHE A O 1
ATOM 553 N N . HIS A 1 70 ? -8.679 -6.862 -4.957 1.00 96.12 70 HIS A N 1
ATOM 554 C CA . HIS A 1 70 ? -7.511 -6.873 -5.847 1.00 96.12 70 HIS A CA 1
ATOM 555 C C . HIS A 1 70 ? -6.523 -5.731 -5.568 1.00 96.12 70 HIS A C 1
ATOM 557 O O . HIS A 1 70 ? -5.336 -5.860 -5.856 1.00 96.12 70 HIS A O 1
ATOM 563 N N . SER A 1 71 ? -6.992 -4.633 -4.971 1.00 96.69 71 SER A N 1
ATOM 564 C CA . SER A 1 71 ? -6.180 -3.467 -4.626 1.00 96.69 71 SER A CA 1
ATOM 565 C C . SER A 1 71 ? -6.254 -3.156 -3.136 1.00 96.69 71 SER A C 1
ATOM 567 O O . SER A 1 71 ? -7.328 -3.182 -2.529 1.00 96.69 71 SER A O 1
ATOM 569 N N . LEU A 1 72 ? -5.115 -2.763 -2.557 1.00 96.69 72 LEU A N 1
ATOM 570 C CA . LEU A 1 72 ? -5.055 -2.231 -1.195 1.00 96.69 72 LEU A CA 1
ATOM 571 C C . LEU A 1 72 ? -5.957 -0.998 -1.040 1.00 96.69 72 LEU A C 1
ATOM 573 O O . LEU A 1 72 ? -6.576 -0.812 0.004 1.00 96.69 72 LEU A O 1
ATOM 577 N N . VAL A 1 73 ? -6.066 -0.169 -2.081 1.00 96.94 73 VAL A N 1
ATOM 578 C CA . VAL A 1 73 ? -6.918 1.027 -2.063 1.00 96.94 73 VAL A CA 1
ATOM 579 C C . VAL A 1 73 ? -8.391 0.647 -1.923 1.00 96.94 73 VAL A C 1
ATOM 581 O O . VAL A 1 73 ? -9.102 1.287 -1.154 1.00 96.94 73 VAL A O 1
ATOM 584 N N . ASP A 1 74 ? -8.846 -0.404 -2.606 1.00 96.94 74 ASP A N 1
ATOM 585 C CA . ASP A 1 74 ? -10.244 -0.847 -2.542 1.00 96.94 74 ASP A CA 1
ATOM 586 C C . ASP A 1 74 ? -10.590 -1.423 -1.170 1.00 96.94 74 ASP A C 1
ATOM 588 O O . ASP A 1 74 ? -11.628 -1.078 -0.601 1.00 96.94 74 ASP A O 1
ATOM 592 N N . LEU A 1 75 ? -9.677 -2.213 -0.596 1.00 97.75 75 LEU A N 1
ATOM 593 C CA . LEU A 1 75 ? -9.796 -2.687 0.780 1.00 97.75 75 LEU A CA 1
ATOM 594 C C . LEU A 1 75 ? -9.895 -1.509 1.760 1.00 97.75 75 LEU A C 1
ATOM 596 O O . LEU A 1 75 ? -10.804 -1.463 2.586 1.00 97.75 75 LEU A O 1
ATOM 600 N N . LEU A 1 76 ? -8.992 -0.528 1.656 1.00 97.56 76 LEU A N 1
ATOM 601 C CA . LEU A 1 76 ? -8.979 0.644 2.536 1.00 97.56 76 LEU A CA 1
ATOM 602 C C . LEU A 1 76 ? -10.222 1.527 2.364 1.00 97.56 76 LEU A C 1
ATOM 604 O O . LEU A 1 76 ? -10.743 2.052 3.348 1.00 97.56 76 LEU A O 1
ATOM 608 N N . ASN A 1 77 ? -10.736 1.651 1.139 1.00 97.06 77 ASN A N 1
ATOM 609 C CA . ASN A 1 77 ? -11.999 2.331 0.853 1.00 97.06 77 ASN A CA 1
ATOM 610 C C . ASN A 1 77 ? -13.202 1.619 1.480 1.00 97.06 77 ASN A C 1
ATOM 612 O O . ASN A 1 77 ? -14.172 2.289 1.839 1.00 97.06 77 ASN A O 1
ATOM 616 N N . ASN A 1 78 ? -13.160 0.287 1.573 1.00 96.25 78 ASN A N 1
ATOM 617 C CA . ASN A 1 78 ? -14.206 -0.510 2.206 1.00 96.25 78 ASN A CA 1
ATOM 618 C C . ASN A 1 78 ? -14.188 -0.362 3.735 1.00 96.25 78 ASN A C 1
ATOM 620 O O . ASN A 1 78 ? -15.241 -0.155 4.334 1.00 96.25 78 ASN A O 1
ATOM 624 N N . VAL A 1 79 ? -13.006 -0.414 4.360 1.00 96.00 79 VAL A N 1
ATOM 625 C CA . VAL A 1 79 ? -12.891 -0.393 5.831 1.00 96.00 79 VAL A CA 1
ATOM 626 C C . VAL A 1 79 ? -12.885 1.010 6.445 1.00 96.00 79 VAL A C 1
ATOM 628 O O . VAL A 1 79 ? -13.141 1.141 7.641 1.00 96.00 79 VAL A O 1
ATOM 631 N N . SER A 1 80 ? -12.589 2.057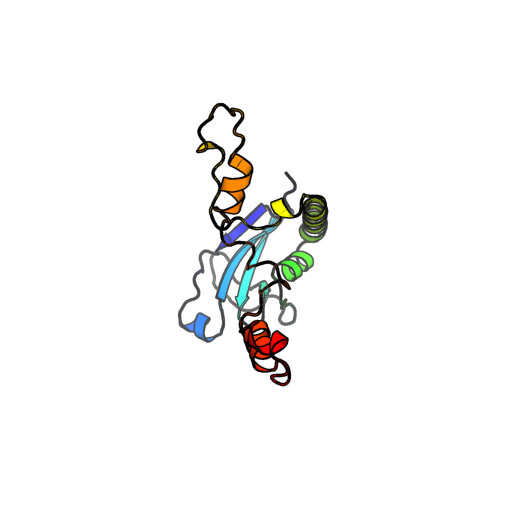 5.663 1.00 97.00 80 SER A N 1
ATOM 632 C CA . SER A 1 80 ? -12.523 3.438 6.154 1.00 97.00 80 SER A CA 1
ATOM 633 C C . SER A 1 80 ? -13.193 4.442 5.202 1.00 97.00 80 SER A C 1
ATOM 635 O O . SER A 1 80 ? -12.614 4.829 4.178 1.00 97.00 80 SER A O 1
ATOM 637 N N . PRO A 1 81 ? -14.386 4.968 5.545 1.00 96.19 81 PRO A N 1
ATOM 638 C CA . PRO A 1 81 ? -15.031 6.023 4.761 1.00 96.19 81 PRO A CA 1
ATOM 639 C C . PRO A 1 81 ? -14.217 7.328 4.763 1.00 96.19 81 PRO A C 1
ATOM 641 O O . PRO A 1 81 ? -14.211 8.059 3.765 1.00 96.19 81 PRO A O 1
ATOM 644 N N . ILE A 1 82 ? -13.480 7.617 5.847 1.00 96.38 82 ILE A N 1
ATOM 645 C CA . ILE A 1 82 ? -12.581 8.779 5.911 1.00 96.38 82 ILE A CA 1
ATOM 646 C C . ILE A 1 82 ? -11.432 8.627 4.916 1.00 96.38 82 ILE A C 1
ATOM 648 O O . ILE A 1 82 ? -11.115 9.596 4.214 1.00 96.38 82 ILE A O 1
ATOM 652 N N . PHE A 1 83 ? -10.833 7.434 4.826 1.00 97.38 83 PHE A N 1
ATOM 653 C CA . PHE A 1 83 ? -9.814 7.152 3.820 1.00 97.38 83 PHE A CA 1
ATOM 654 C C . PHE A 1 83 ? -10.369 7.406 2.422 1.00 97.38 83 PHE A C 1
ATOM 656 O O . PHE A 1 83 ? -9.798 8.223 1.705 1.00 97.38 83 PHE A O 1
ATOM 663 N N . LYS A 1 84 ? -11.527 6.824 2.080 1.00 97.06 84 LYS A N 1
ATOM 664 C CA . LYS A 1 84 ? -12.163 6.991 0.764 1.00 97.06 84 LYS A CA 1
ATOM 665 C C . LYS A 1 84 ? -12.337 8.460 0.383 1.00 97.06 84 LYS A C 1
ATOM 667 O O . LYS A 1 84 ? -11.846 8.902 -0.655 1.00 97.06 84 LYS A O 1
ATOM 672 N N . LYS A 1 85 ? -12.949 9.261 1.262 1.00 96.12 85 LYS A N 1
ATOM 673 C CA . LYS A 1 85 ? -13.167 10.698 1.021 1.00 96.12 85 LYS A CA 1
ATOM 674 C C . LYS A 1 85 ? -11.851 11.466 0.848 1.00 96.12 85 LYS A C 1
ATOM 676 O O . LYS A 1 85 ? -11.714 12.271 -0.079 1.00 96.12 85 LYS A O 1
ATOM 681 N N . LYS A 1 86 ? -10.884 11.257 1.748 1.00 96.12 86 LYS A N 1
ATOM 682 C CA . LYS A 1 86 ? -9.618 12.008 1.741 1.00 96.12 86 LYS A CA 1
ATOM 683 C C . LYS A 1 86 ? -8.685 11.565 0.617 1.00 96.12 86 LYS A C 1
ATOM 685 O O . LYS A 1 86 ? -8.037 12.417 0.015 1.00 96.12 86 LYS A O 1
ATOM 690 N N . PHE A 1 87 ? -8.634 10.276 0.302 1.00 95.50 87 PHE A N 1
ATOM 691 C CA . PHE A 1 87 ? -7.824 9.732 -0.783 1.00 95.50 87 PHE A CA 1
ATOM 692 C C . PHE A 1 87 ? -8.296 10.264 -2.139 1.00 95.50 87 PHE A C 1
ATOM 694 O O . PHE A 1 87 ? -7.481 10.798 -2.890 1.00 95.50 87 PHE A O 1
ATOM 701 N N . SER A 1 88 ? -9.609 10.294 -2.400 1.00 94.44 88 SER A N 1
ATOM 702 C CA . SER A 1 88 ? -10.148 10.926 -3.615 1.00 94.44 88 SER A CA 1
ATOM 703 C C . SER A 1 88 ? -9.840 12.428 -3.699 1.00 94.44 88 SER A C 1
ATOM 705 O O . SER A 1 88 ? -9.639 12.968 -4.787 1.00 94.44 88 SER A O 1
ATOM 707 N N . ALA A 1 89 ? -9.778 13.145 -2.571 1.00 93.75 89 ALA A N 1
ATOM 708 C CA . ALA A 1 89 ? -9.332 14.543 -2.559 1.00 93.75 89 ALA A CA 1
ATOM 709 C C . ALA A 1 89 ? -7.831 14.684 -2.886 1.00 93.75 89 ALA A C 1
ATOM 711 O O . ALA A 1 89 ? -7.450 15.584 -3.634 1.00 93.75 89 ALA A O 1
ATOM 712 N N . ILE A 1 90 ? -6.985 13.778 -2.379 1.00 92.06 90 ILE A N 1
ATOM 713 C CA . ILE A 1 90 ? -5.550 13.728 -2.703 1.00 92.06 90 ILE A CA 1
ATOM 714 C C . ILE A 1 90 ? -5.341 13.435 -4.193 1.00 92.06 90 ILE A C 1
ATOM 716 O O . ILE A 1 90 ? -4.530 14.107 -4.829 1.00 92.06 90 ILE A O 1
ATOM 720 N N . GLN A 1 91 ? -6.083 12.481 -4.760 1.00 90.00 91 GLN A N 1
ATOM 721 C CA . GLN A 1 91 ? -6.007 12.144 -6.184 1.00 90.00 91 GLN A CA 1
ATOM 722 C C . GLN A 1 91 ? -6.389 13.334 -7.068 1.00 90.00 91 GLN A C 1
ATOM 724 O O . GLN A 1 91 ? -5.608 13.712 -7.937 1.00 90.00 91 GLN A O 1
ATOM 729 N N . ARG A 1 92 ? -7.521 13.998 -6.792 1.00 90.62 92 ARG A N 1
ATOM 730 C CA . ARG A 1 92 ? -7.936 15.208 -7.527 1.00 90.62 92 ARG A CA 1
ATOM 731 C C . ARG A 1 92 ? -6.873 16.303 -7.475 1.00 90.62 92 ARG A C 1
ATOM 733 O O . ARG A 1 92 ? -6.525 16.860 -8.507 1.00 90.62 92 ARG A O 1
ATOM 740 N N . LYS A 1 93 ? -6.292 16.548 -6.295 1.00 88.38 93 LYS A N 1
ATOM 741 C CA . LYS A 1 93 ? -5.200 17.519 -6.131 1.00 88.38 93 LYS A CA 1
ATOM 742 C C . LYS A 1 93 ? -3.925 17.124 -6.888 1.00 88.38 93 LYS A C 1
ATOM 744 O O . LYS A 1 93 ? -3.169 17.998 -7.295 1.00 88.38 93 LYS A O 1
ATOM 749 N N . ARG A 1 94 ? -3.646 15.827 -7.067 1.00 84.06 94 ARG A N 1
ATOM 750 C CA . ARG A 1 94 ? -2.531 15.373 -7.917 1.00 84.06 94 ARG A CA 1
ATOM 751 C C . ARG A 1 94 ? -2.812 15.592 -9.402 1.00 84.06 94 ARG A C 1
ATOM 753 O O . ARG A 1 94 ? -1.879 15.909 -10.127 1.00 84.06 94 ARG A O 1
ATOM 760 N N . CYS A 1 95 ? -4.057 15.453 -9.849 1.00 84.50 95 CYS A N 1
ATOM 761 C CA . CYS A 1 95 ? -4.414 15.656 -11.255 1.00 84.50 95 CYS A CA 1
ATOM 762 C C . CYS A 1 95 ? -4.309 17.119 -11.710 1.00 84.50 95 CYS A C 1
ATOM 764 O O . CYS A 1 95 ? -4.123 17.351 -12.896 1.00 84.50 95 CYS A O 1
ATOM 766 N N . THR A 1 96 ? -4.389 18.090 -10.795 1.00 85.31 96 THR A N 1
ATOM 767 C CA . THR A 1 96 ? -4.203 19.518 -11.116 1.00 85.31 96 THR A CA 1
ATOM 768 C C . THR A 1 96 ? -2.733 19.941 -11.185 1.00 85.31 96 THR A C 1
ATOM 770 O O . THR A 1 96 ? -2.454 21.107 -11.441 1.00 85.31 96 THR A O 1
ATOM 773 N N . LYS A 1 97 ? -1.789 19.041 -10.883 1.00 81.69 97 LYS A N 1
ATOM 774 C CA . LYS A 1 97 ? -0.351 19.324 -10.971 1.00 81.69 97 LYS A CA 1
ATOM 775 C C . LYS A 1 97 ? 0.153 19.106 -12.391 1.00 81.69 97 LYS A C 1
ATOM 777 O O . LYS A 1 97 ? -0.413 18.304 -13.136 1.00 81.69 97 LYS A O 1
ATOM 782 N N . HIS A 1 98 ? 1.250 19.781 -12.724 1.00 80.06 98 HIS A N 1
ATOM 783 C CA . HIS A 1 98 ? 1.908 19.621 -14.013 1.00 80.06 98 HIS A CA 1
ATOM 784 C C . HIS A 1 98 ? 2.241 18.135 -14.275 1.00 80.06 98 HIS A C 1
ATOM 786 O O . HIS A 1 98 ? 2.676 17.453 -13.343 1.00 80.06 98 HIS A O 1
ATOM 792 N N . PRO A 1 99 ? 2.073 17.603 -15.502 1.00 77.44 99 PRO A N 1
ATOM 793 C CA . PRO A 1 99 ? 2.378 16.205 -15.822 1.00 77.44 99 PRO A CA 1
ATOM 794 C C . PRO A 1 99 ? 3.773 15.745 -15.379 1.00 77.44 99 PRO A C 1
ATOM 796 O O . PRO A 1 99 ? 3.898 14.668 -14.803 1.00 77.44 99 PRO A O 1
ATOM 799 N N . PHE A 1 100 ? 4.797 16.588 -15.533 1.00 72.19 100 PHE A N 1
ATOM 800 C CA . PHE A 1 100 ? 6.157 16.283 -15.065 1.00 72.19 100 PHE A CA 1
ATOM 801 C C . PHE A 1 100 ? 6.273 16.102 -13.544 1.00 72.19 100 PHE A C 1
ATOM 803 O O . PHE A 1 100 ? 7.097 15.319 -13.091 1.00 72.19 100 PHE A O 1
ATOM 810 N N . GLU A 1 101 ? 5.410 16.730 -12.738 1.00 70.25 101 GLU A N 1
ATOM 811 C CA . GLU A 1 101 ? 5.373 16.487 -11.286 1.00 70.25 101 GLU A CA 1
ATOM 812 C C . GLU A 1 101 ? 4.726 15.143 -10.915 1.00 70.25 101 GLU A C 1
ATOM 814 O O . GLU A 1 101 ? 4.736 14.741 -9.748 1.00 70.25 101 GLU A O 1
ATOM 819 N N . ARG A 1 102 ? 4.088 14.468 -11.879 1.00 66.69 102 ARG A N 1
ATOM 820 C CA . ARG A 1 102 ? 3.433 13.168 -11.680 1.00 66.69 102 ARG A CA 1
ATOM 821 C C . ARG A 1 102 ? 4.350 11.998 -12.023 1.00 66.69 102 ARG A C 1
ATOM 823 O O . ARG A 1 102 ? 4.043 10.881 -11.609 1.00 66.69 102 ARG A O 1
ATOM 830 N N . ILE A 1 103 ? 5.437 12.245 -12.752 1.00 68.56 103 ILE A N 1
ATOM 831 C CA . ILE A 1 103 ? 6.431 11.234 -13.108 1.00 68.56 103 ILE A CA 1
ATOM 832 C C . ILE A 1 103 ? 7.303 10.985 -11.876 1.00 68.56 103 ILE A C 1
ATOM 834 O O . ILE A 1 103 ? 7.805 11.923 -11.254 1.00 68.56 103 ILE A O 1
ATOM 838 N N . GLN A 1 104 ? 7.445 9.720 -11.478 1.00 62.25 104 GLN A N 1
ATOM 839 C CA . GLN A 1 104 ? 8.418 9.375 -10.449 1.00 62.25 104 GLN A CA 1
ATOM 840 C C . GLN A 1 104 ? 9.815 9.578 -11.023 1.00 62.25 104 GLN A C 1
ATOM 842 O O . GLN A 1 104 ? 10.195 8.932 -11.994 1.00 62.25 104 GLN A O 1
ATOM 847 N N . VAL A 1 105 ? 10.569 10.479 -10.403 1.00 62.31 105 VAL A N 1
ATOM 848 C CA . VAL A 1 105 ? 12.008 10.582 -10.624 1.00 62.31 105 VAL A CA 1
ATOM 849 C C . VAL A 1 105 ? 12.665 9.282 -10.133 1.00 62.31 105 VAL A C 1
ATOM 851 O O . VAL A 1 105 ? 12.290 8.780 -9.069 1.00 62.31 105 VAL A O 1
ATOM 854 N N . PRO A 1 106 ? 13.600 8.697 -10.895 1.00 60.72 106 PRO A N 1
ATOM 855 C CA . PRO A 1 106 ? 14.148 7.366 -10.622 1.00 60.72 106 PRO A CA 1
ATOM 856 C C . PRO A 1 106 ? 15.104 7.384 -9.428 1.00 60.72 106 PRO A C 1
ATOM 858 O O . PRO A 1 106 ? 15.411 6.343 -8.856 1.00 60.72 106 PRO A O 1
ATOM 861 N N . TYR A 1 107 ? 15.561 8.571 -9.039 1.00 66.31 107 TYR A N 1
ATOM 862 C CA . TYR A 1 107 ? 16.399 8.800 -7.879 1.00 66.31 107 TYR A CA 1
ATOM 863 C C . TYR A 1 107 ? 15.677 9.667 -6.856 1.00 66.31 107 TYR A C 1
ATOM 865 O O . TYR A 1 107 ? 14.875 10.551 -7.168 1.00 66.31 107 TYR A O 1
ATOM 873 N N . GLN A 1 108 ? 16.000 9.417 -5.594 1.00 69.69 108 GLN A N 1
ATOM 874 C CA . GLN A 1 108 ? 15.533 10.225 -4.487 1.00 69.69 108 GLN A CA 1
ATOM 875 C C . GLN A 1 108 ? 16.128 11.635 -4.595 1.00 69.69 108 GLN A C 1
ATOM 877 O O . GLN A 1 108 ? 17.340 11.819 -4.534 1.00 69.69 108 GLN A O 1
ATOM 882 N N . ILE A 1 109 ? 15.270 12.642 -4.758 1.00 70.56 109 ILE A N 1
ATOM 883 C CA . ILE A 1 109 ? 15.701 14.042 -4.776 1.00 70.56 109 ILE A CA 1
ATOM 884 C C . ILE A 1 109 ? 15.748 14.562 -3.341 1.00 70.56 109 ILE A C 1
ATOM 886 O O . ILE A 1 109 ? 14.763 14.488 -2.603 1.00 70.56 109 ILE A O 1
ATOM 890 N N . HIS A 1 110 ? 16.884 15.146 -2.971 1.00 82.00 110 HIS A N 1
ATOM 891 C CA . HIS A 1 110 ? 17.094 15.835 -1.703 1.00 82.00 110 HIS A CA 1
ATOM 892 C C . HIS A 1 110 ? 17.332 17.325 -1.976 1.00 82.00 110 HIS A C 1
ATOM 894 O O . HIS A 1 110 ? 18.478 17.737 -2.132 1.00 82.00 110 HIS A O 1
ATOM 900 N N . PRO A 1 111 ? 16.282 18.168 -2.026 1.00 76.25 111 PRO A N 1
ATOM 901 C CA . PRO A 1 111 ? 16.444 19.580 -2.383 1.00 76.25 111 PRO A CA 1
ATOM 902 C C . PRO A 1 111 ? 17.382 20.345 -1.440 1.00 76.25 111 PRO A C 1
ATOM 904 O O . PRO A 1 111 ? 18.003 21.318 -1.842 1.00 76.25 111 PRO A O 1
ATOM 907 N N . TRP A 1 112 ? 17.510 19.887 -0.193 1.00 82.44 112 TRP A N 1
ATOM 908 C CA . TRP A 1 112 ? 18.405 20.464 0.812 1.00 82.44 112 TRP A CA 1
ATOM 909 C C . TRP A 1 112 ? 19.890 20.139 0.585 1.00 82.44 112 TRP A C 1
ATOM 911 O O . TRP A 1 112 ? 20.735 20.825 1.148 1.00 82.44 112 TRP A O 1
ATOM 921 N N . LEU A 1 113 ? 20.210 19.125 -0.231 1.00 80.25 113 LEU A N 1
ATOM 922 C CA . LEU A 1 113 ? 21.578 18.832 -0.675 1.00 80.25 113 LEU A CA 1
ATOM 923 C C . LEU A 1 113 ? 21.979 19.649 -1.907 1.00 80.25 113 LEU A C 1
ATOM 925 O O . LEU A 1 113 ? 23.152 19.653 -2.263 1.00 80.25 113 LEU A O 1
ATOM 929 N N . SER A 1 114 ? 21.032 20.326 -2.567 1.00 78.69 114 SER A N 1
ATOM 930 C CA . SER A 1 114 ? 21.339 21.149 -3.733 1.00 78.69 114 SER A CA 1
ATOM 931 C C . SER A 1 114 ? 22.114 22.390 -3.287 1.00 78.69 114 SER A C 1
ATOM 933 O O . SER A 1 114 ? 21.547 23.224 -2.571 1.00 78.69 114 SER A O 1
ATOM 935 N N . PRO A 1 115 ? 23.373 22.572 -3.717 1.00 80.75 115 PRO A N 1
ATOM 936 C CA . PRO A 1 115 ? 24.086 23.812 -3.461 1.00 80.75 115 PRO A CA 1
ATOM 937 C C . PRO A 1 115 ? 23.328 24.968 -4.119 1.00 80.75 115 PRO A C 1
ATOM 939 O O . PRO A 1 115 ? 22.716 24.808 -5.180 1.00 80.75 115 PRO A O 1
ATOM 942 N N . ARG A 1 116 ? 23.355 26.145 -3.492 1.00 80.56 116 ARG A N 1
ATOM 943 C CA . ARG A 1 116 ? 22.870 27.364 -4.141 1.00 80.56 116 ARG A CA 1
ATOM 944 C C . ARG A 1 116 ? 23.945 27.832 -5.113 1.00 80.56 116 ARG A C 1
ATOM 946 O O . ARG A 1 116 ? 24.941 28.403 -4.685 1.00 80.56 116 ARG A O 1
ATOM 953 N N . PHE A 1 117 ? 23.739 27.569 -6.396 1.00 78.44 117 PHE A N 1
ATOM 954 C CA . PHE A 1 117 ? 24.548 28.143 -7.465 1.00 78.44 117 PHE A CA 1
ATOM 955 C C . PHE A 1 117 ? 23.905 29.437 -7.960 1.00 78.44 117 PHE A C 1
ATOM 957 O O . PHE A 1 117 ? 22.678 29.540 -8.040 1.00 78.44 117 PHE A O 1
ATOM 964 N N . GLU A 1 118 ? 24.728 30.428 -8.287 1.00 86.25 118 GLU A N 1
ATOM 965 C CA . GLU A 1 118 ? 24.262 31.621 -8.984 1.00 86.25 118 GLU A CA 1
ATOM 966 C C . GLU A 1 118 ? 23.839 31.234 -10.407 1.00 86.25 118 GLU A C 1
ATOM 968 O O . GLU A 1 118 ? 24.584 30.588 -11.143 1.00 86.25 118 GLU A O 1
ATOM 973 N N . HIS A 1 119 ? 22.607 31.574 -10.779 1.00 86.25 119 HIS A N 1
ATOM 974 C CA . HIS A 1 119 ? 22.040 31.188 -12.064 1.00 86.25 119 HIS A CA 1
ATOM 975 C C . HIS A 1 119 ? 22.395 32.229 -13.128 1.00 86.25 119 HIS A C 1
ATOM 977 O O . HIS A 1 119 ? 21.680 33.213 -13.314 1.00 86.25 119 HIS A O 1
ATOM 983 N N . THR A 1 120 ? 23.504 32.008 -13.826 1.00 91.31 120 THR A N 1
ATOM 984 C CA . THR A 1 120 ? 23.982 32.888 -14.899 1.00 91.31 120 THR A CA 1
ATOM 985 C C . THR A 1 120 ? 23.339 32.551 -16.247 1.00 91.31 120 THR A C 1
ATOM 987 O O . THR A 1 120 ? 22.816 31.447 -16.445 1.00 91.31 120 THR A O 1
ATOM 990 N N . ILE A 1 121 ? 23.353 33.516 -17.175 1.00 89.19 121 ILE A N 1
ATOM 991 C CA . ILE A 1 121 ? 22.948 33.300 -18.571 1.00 89.19 121 ILE A CA 1
ATOM 992 C C . ILE A 1 121 ? 23.945 32.350 -19.234 1.00 89.19 121 ILE A C 1
ATOM 994 O O . ILE A 1 121 ? 25.154 32.547 -19.150 1.00 89.19 121 ILE A O 1
ATOM 998 N N . ASP A 1 122 ? 23.411 31.339 -19.907 1.00 85.50 122 ASP A N 1
ATOM 999 C CA . ASP A 1 122 ? 24.161 30.346 -20.662 1.00 85.50 122 ASP A CA 1
ATOM 1000 C C . ASP A 1 122 ? 23.372 30.034 -21.935 1.00 85.50 122 ASP A C 1
ATOM 1002 O O . ASP A 1 122 ? 22.248 29.529 -21.876 1.00 85.50 122 ASP A O 1
ATOM 1006 N N . HIS A 1 123 ? 23.949 30.398 -23.079 1.00 87.94 123 HIS A N 1
ATOM 1007 C CA . HIS A 1 123 ? 23.315 30.249 -24.385 1.00 87.94 123 HIS A CA 1
ATOM 1008 C C . HIS A 1 123 ? 23.291 28.795 -24.878 1.00 87.94 123 HIS A C 1
ATOM 1010 O O . HIS A 1 123 ? 22.478 28.479 -25.742 1.00 87.94 123 HIS A O 1
ATOM 1016 N N . PHE A 1 124 ? 24.118 27.914 -24.306 1.00 79.94 124 PHE A N 1
ATOM 1017 C CA . PHE A 1 124 ? 24.241 26.510 -24.711 1.00 79.94 124 PHE A CA 1
ATOM 1018 C C . PHE A 1 124 ? 23.449 25.555 -23.813 1.00 79.94 124 PHE A C 1
ATOM 1020 O O . PHE A 1 124 ? 23.207 24.411 -24.185 1.00 79.94 124 PHE A O 1
ATOM 1027 N N . ARG A 1 125 ? 22.953 26.024 -22.660 1.00 82.94 125 ARG A N 1
ATOM 1028 C CA . ARG A 1 125 ? 22.214 25.205 -21.681 1.00 82.94 125 ARG A CA 1
ATOM 1029 C C . ARG A 1 125 ? 21.068 24.386 -22.271 1.00 82.94 125 ARG A C 1
ATOM 1031 O O . ARG A 1 125 ? 20.811 23.270 -21.825 1.00 82.94 125 ARG A O 1
ATOM 1038 N N . ALA A 1 126 ? 20.346 24.954 -23.235 1.00 72.19 126 ALA A N 1
ATOM 1039 C CA . ALA A 1 126 ? 19.242 24.268 -23.899 1.00 72.19 126 ALA A CA 1
ATOM 1040 C C . ALA A 1 126 ? 19.728 23.099 -24.776 1.00 72.19 126 ALA A C 1
ATOM 1042 O O . ALA A 1 126 ? 19.059 22.069 -24.842 1.00 72.19 126 ALA A O 1
ATOM 1043 N N . GLU A 1 127 ? 20.895 23.238 -25.409 1.00 78.06 127 GLU A N 1
ATOM 1044 C CA . GLU A 1 127 ? 21.523 22.195 -26.225 1.00 78.06 127 GLU A CA 1
ATOM 1045 C C . GLU A 1 127 ? 22.098 21.082 -25.334 1.00 78.06 127 GLU A C 1
ATOM 1047 O O . GLU A 1 127 ? 21.800 19.907 -25.553 1.00 78.06 127 GLU A O 1
ATOM 1052 N N . ASP A 1 128 ? 22.792 21.442 -24.249 1.00 68.88 128 ASP A N 1
ATOM 1053 C CA . ASP A 1 128 ? 23.333 20.489 -23.265 1.00 68.88 128 ASP A CA 1
ATOM 1054 C C . ASP A 1 128 ? 22.240 19.676 -22.554 1.00 68.88 128 ASP A C 1
ATOM 1056 O O . ASP A 1 128 ? 22.408 18.481 -22.288 1.00 68.88 128 ASP A O 1
ATOM 1060 N N . ALA A 1 129 ? 21.091 20.293 -22.261 1.00 67.12 129 ALA A N 1
ATOM 1061 C CA . ALA A 1 129 ? 19.940 19.598 -21.686 1.00 67.12 129 ALA A CA 1
ATOM 1062 C C . ALA A 1 129 ? 19.333 18.567 -22.654 1.00 67.12 129 ALA A C 1
ATOM 1064 O O . ALA A 1 129 ? 18.785 17.556 -22.215 1.00 67.12 129 ALA A O 1
ATOM 1065 N N . ASN A 1 130 ? 19.444 18.804 -23.964 1.00 62.41 130 ASN A N 1
ATOM 1066 C CA . ASN A 1 130 ? 18.957 17.889 -24.993 1.00 62.41 130 ASN A CA 1
ATOM 1067 C C . ASN A 1 130 ? 19.896 16.684 -25.187 1.00 62.41 130 ASN A C 1
ATOM 1069 O O . ASN A 1 130 ? 19.442 15.600 -25.546 1.00 62.41 130 ASN A O 1
ATOM 1073 N N . ILE A 1 131 ? 21.193 16.853 -24.908 1.00 59.75 131 ILE A N 1
ATOM 1074 C CA . ILE A 1 131 ? 22.187 15.768 -24.920 1.00 59.75 131 ILE A CA 1
ATOM 1075 C C . ILE A 1 131 ? 22.074 14.925 -23.642 1.00 59.75 131 ILE A C 1
ATOM 1077 O O . ILE A 1 131 ? 22.094 13.696 -23.697 1.00 59.75 131 ILE A O 1
ATOM 1081 N N . ASN A 1 132 ? 21.864 15.566 -22.490 1.00 51.84 132 ASN A N 1
ATOM 1082 C CA . ASN A 1 132 ? 21.695 14.908 -21.192 1.00 51.84 132 ASN A CA 1
ATOM 1083 C C . ASN A 1 132 ? 20.250 14.442 -20.938 1.00 51.84 132 ASN A C 1
ATOM 1085 O O . ASN A 1 132 ? 19.692 14.648 -19.854 1.00 51.84 132 ASN A O 1
ATOM 1089 N N . LYS A 1 133 ? 19.623 13.788 -21.923 1.00 57.47 133 LYS A N 1
ATOM 1090 C CA . LYS A 1 133 ? 18.329 13.133 -21.703 1.00 57.47 133 LYS A CA 1
ATOM 1091 C C . LYS A 1 133 ? 18.505 12.026 -20.668 1.00 57.47 133 LYS A C 1
ATOM 1093 O O . LYS A 1 133 ? 19.188 11.034 -20.891 1.00 57.47 133 LYS A O 1
ATOM 1098 N N . LEU A 1 134 ? 17.837 12.193 -19.533 1.00 55.59 134 LEU A N 1
ATOM 1099 C CA . LEU A 1 134 ? 17.867 11.315 -18.362 1.00 55.59 134 LEU A CA 1
ATOM 1100 C C . LEU A 1 134 ? 17.156 9.956 -18.592 1.00 55.59 134 LEU A C 1
ATOM 1102 O O . LEU A 1 134 ? 16.480 9.456 -17.701 1.00 55.59 134 LEU A O 1
ATOM 1106 N N . GLY A 1 135 ? 17.219 9.382 -19.798 1.00 52.62 135 GLY A N 1
ATOM 1107 C CA . GLY A 1 135 ? 16.688 8.046 -20.125 1.00 52.62 135 GLY A CA 1
ATOM 1108 C C . GLY A 1 135 ? 15.172 7.840 -19.954 1.00 52.62 135 GLY A C 1
ATOM 1109 O O . GLY A 1 135 ? 14.691 6.712 -20.037 1.00 52.62 135 GLY A O 1
ATOM 1110 N N . HIS A 1 136 ? 14.392 8.893 -19.688 1.00 52.00 136 HIS A N 1
ATOM 1111 C CA . HIS A 1 136 ? 12.954 8.773 -19.402 1.00 52.00 136 HIS A CA 1
ATOM 1112 C C . HIS A 1 136 ? 12.031 8.912 -20.603 1.00 52.00 136 HIS A C 1
ATOM 1114 O O . HIS A 1 136 ? 10.843 8.621 -20.471 1.00 52.00 136 HIS A O 1
ATOM 1120 N N . GLU A 1 137 ? 12.540 9.331 -21.759 1.00 52.84 137 GLU A N 1
ATOM 1121 C CA . GLU A 1 137 ? 11.691 9.448 -22.949 1.00 52.84 137 GLU A CA 1
ATOM 1122 C C . GLU A 1 137 ? 11.252 8.069 -23.476 1.00 52.84 137 GLU A C 1
ATOM 1124 O O . GLU A 1 137 ? 10.206 7.974 -24.104 1.00 52.84 137 GLU A O 1
ATOM 1129 N N . ASP A 1 138 ? 11.944 6.988 -23.089 1.00 51.25 138 ASP A N 1
ATOM 1130 C CA . ASP A 1 138 ? 11.589 5.604 -23.444 1.00 51.25 138 ASP A CA 1
ATOM 1131 C C . ASP A 1 138 ? 10.457 4.994 -22.588 1.00 51.25 138 ASP A C 1
ATOM 1133 O O . ASP A 1 138 ? 9.995 3.888 -22.861 1.00 51.25 138 ASP A O 1
ATOM 1137 N N . HIS A 1 139 ? 10.001 5.681 -21.531 1.00 49.47 139 HIS A N 1
ATOM 1138 C CA . HIS A 1 139 ? 9.073 5.115 -20.536 1.00 49.47 139 HIS A CA 1
ATOM 1139 C C . HIS A 1 139 ? 7.707 5.816 -20.475 1.00 49.47 139 HIS A C 1
ATOM 1141 O O . HIS A 1 139 ? 6.982 5.678 -19.484 1.00 49.47 139 HIS A O 1
ATOM 1147 N N . ILE A 1 140 ? 7.314 6.556 -21.515 1.00 52.47 140 ILE A N 1
ATOM 1148 C CA . ILE A 1 140 ? 5.932 7.030 -21.643 1.00 52.47 140 ILE A CA 1
ATOM 1149 C C . ILE A 1 140 ? 5.076 5.844 -22.128 1.00 52.47 140 ILE A C 1
ATOM 1151 O O . ILE A 1 140 ? 5.332 5.316 -23.213 1.00 52.47 140 ILE A O 1
ATOM 1155 N N . PRO A 1 141 ? 4.050 5.398 -21.374 1.00 46.94 141 PRO A N 1
ATOM 1156 C CA . PRO A 1 141 ? 3.160 4.335 -21.834 1.00 46.94 141 PRO A CA 1
ATOM 1157 C C . PRO A 1 141 ? 2.510 4.734 -23.169 1.00 46.94 141 PRO A C 1
ATOM 1159 O O . PRO A 1 141 ? 1.780 5.722 -23.219 1.00 46.94 141 PRO A O 1
ATOM 1162 N N . GLY A 1 142 ? 2.793 3.985 -24.240 1.00 56.50 142 GLY A N 1
ATOM 1163 C CA . GLY A 1 142 ? 2.325 4.270 -25.606 1.00 56.50 142 GLY A CA 1
ATOM 1164 C C . GLY A 1 142 ? 3.337 4.960 -26.536 1.00 56.50 142 GLY A C 1
ATOM 1165 O O . GLY A 1 142 ? 3.013 5.171 -27.698 1.00 56.50 142 GLY A O 1
ATOM 1166 N N . GLN A 1 143 ? 4.547 5.282 -26.064 1.00 56.19 143 GLN A N 1
ATOM 1167 C CA . GLN A 1 143 ? 5.659 5.782 -26.890 1.00 56.19 143 GLN A CA 1
ATOM 1168 C C . GLN A 1 143 ? 6.951 4.982 -26.671 1.00 56.19 143 GLN A C 1
ATOM 1170 O O . GLN A 1 143 ? 8.047 5.536 -26.652 1.00 56.19 143 GLN A O 1
ATOM 1175 N N . VAL A 1 144 ? 6.855 3.663 -26.514 1.00 55.41 144 VAL A N 1
ATOM 1176 C CA . VAL A 1 144 ? 8.054 2.842 -26.694 1.00 55.41 144 VAL A CA 1
ATOM 1177 C C . VAL A 1 144 ? 8.305 2.827 -28.195 1.00 55.41 144 VAL A C 1
ATOM 1179 O O . VAL A 1 144 ? 7.482 2.302 -28.940 1.00 55.41 144 VAL A O 1
ATOM 1182 N N . ARG A 1 145 ? 9.383 3.469 -28.650 1.00 62.75 145 ARG A N 1
ATOM 1183 C CA . ARG A 1 145 ? 9.810 3.375 -30.047 1.00 62.75 145 ARG A CA 1
ATOM 1184 C C . ARG A 1 145 ? 10.051 1.898 -30.353 1.00 62.75 145 ARG A C 1
ATOM 1186 O O . ARG A 1 145 ? 10.993 1.308 -29.823 1.00 62.75 145 ARG A O 1
ATOM 1193 N N . ASP A 1 146 ? 9.173 1.286 -31.140 1.00 70.12 146 ASP A N 1
ATOM 1194 C CA . ASP A 1 146 ? 9.279 -0.130 -31.466 1.00 70.12 146 ASP A CA 1
ATOM 1195 C C . ASP A 1 146 ? 10.326 -0.301 -32.569 1.00 70.12 146 ASP A C 1
ATOM 1197 O O . ASP A 1 146 ? 10.045 -0.279 -33.766 1.00 70.12 146 ASP A O 1
ATOM 1201 N N . TRP A 1 147 ? 11.582 -0.440 -32.142 1.00 73.69 147 TRP A N 1
ATOM 1202 C CA . TRP A 1 147 ? 12.710 -0.717 -33.031 1.00 73.69 147 TRP A CA 1
ATOM 1203 C C . TRP A 1 147 ? 12.468 -1.935 -33.921 1.00 73.69 147 TRP A C 1
ATOM 1205 O O . TRP A 1 147 ? 13.016 -2.001 -35.018 1.00 73.69 147 TRP A O 1
ATOM 1215 N N . ASN A 1 148 ? 11.662 -2.892 -33.459 1.00 77.06 148 ASN A N 1
ATOM 1216 C CA . ASN A 1 148 ? 11.328 -4.087 -34.214 1.00 77.06 148 ASN A CA 1
ATOM 1217 C C . ASN A 1 148 ? 10.336 -3.753 -35.338 1.00 77.06 148 ASN A C 1
ATOM 1219 O O . ASN A 1 148 ? 10.525 -4.211 -36.463 1.00 77.06 148 ASN A O 1
ATOM 1223 N N . GLU A 1 149 ? 9.340 -2.910 -35.057 1.00 77.75 149 GLU A N 1
ATOM 1224 C CA . GLU A 1 149 ? 8.400 -2.382 -36.053 1.00 77.75 149 GLU A CA 1
ATOM 1225 C C . GLU A 1 149 ? 9.124 -1.526 -37.105 1.00 77.75 149 GLU A C 1
ATOM 1227 O O . GLU A 1 149 ? 8.974 -1.771 -38.301 1.00 77.75 149 GLU A O 1
ATOM 1232 N N . GLU A 1 150 ? 9.997 -0.598 -36.695 1.00 77.38 150 GLU A N 1
ATOM 1233 C CA . GLU A 1 150 ? 10.780 0.219 -37.637 1.00 77.38 150 GLU A CA 1
ATOM 1234 C C . GLU A 1 150 ? 11.723 -0.635 -38.509 1.00 77.38 150 GLU A C 1
ATOM 1236 O O . GLU A 1 150 ? 11.820 -0.415 -39.722 1.00 77.38 150 GLU A O 1
ATOM 1241 N N . LEU A 1 151 ? 12.384 -1.650 -37.933 1.00 80.81 151 LEU A N 1
ATOM 1242 C CA . LEU A 1 151 ? 13.217 -2.597 -38.687 1.00 80.81 151 LEU A CA 1
ATOM 1243 C C . LEU A 1 151 ? 12.400 -3.428 -39.679 1.00 80.81 151 LEU A C 1
ATOM 1245 O O . LEU A 1 151 ? 12.849 -3.648 -40.808 1.00 80.81 151 LEU A O 1
ATOM 1249 N N . GLN A 1 152 ? 11.218 -3.902 -39.278 1.00 79.31 152 GLN A N 1
ATOM 1250 C CA . GLN A 1 152 ? 10.339 -4.684 -40.149 1.00 79.31 152 GLN A CA 1
ATOM 1251 C C . GLN A 1 152 ? 9.785 -3.833 -41.293 1.00 79.31 152 GLN A C 1
ATOM 1253 O O . GLN A 1 152 ? 9.913 -4.242 -42.446 1.00 79.31 152 GLN A O 1
ATOM 1258 N N . ILE A 1 153 ? 9.307 -2.616 -41.011 1.00 78.12 153 ILE A N 1
ATOM 1259 C CA . ILE A 1 153 ? 8.850 -1.660 -42.032 1.00 78.12 153 ILE A CA 1
ATOM 1260 C C . ILE A 1 153 ? 9.970 -1.377 -43.037 1.00 78.12 153 ILE A C 1
ATOM 1262 O O . ILE A 1 153 ? 9.756 -1.446 -44.247 1.00 78.12 153 ILE A O 1
ATOM 1266 N N . THR A 1 154 ? 11.188 -1.126 -42.552 1.00 76.38 154 THR A N 1
ATOM 1267 C CA . THR A 1 154 ? 12.347 -0.849 -43.414 1.00 76.38 154 THR A CA 1
ATOM 1268 C C . THR A 1 154 ? 12.708 -2.057 -44.287 1.00 76.38 154 THR A C 1
ATOM 1270 O O . THR A 1 154 ? 13.025 -1.909 -45.469 1.00 76.38 154 THR A O 1
ATOM 1273 N N . LYS A 1 155 ? 12.600 -3.280 -43.748 1.00 77.62 155 LYS A N 1
ATOM 1274 C CA . LYS A 1 155 ? 12.828 -4.529 -44.496 1.00 77.62 155 LYS A CA 1
ATOM 1275 C C . LYS A 1 155 ? 11.769 -4.775 -45.577 1.00 77.62 155 LYS A C 1
ATOM 1277 O O . LYS A 1 155 ? 12.092 -5.356 -46.619 1.00 77.62 155 LYS A O 1
ATOM 1282 N N . GLU A 1 156 ? 10.534 -4.353 -45.327 1.00 81.06 156 GLU A N 1
ATOM 1283 C CA . GLU A 1 156 ? 9.372 -4.537 -46.202 1.00 81.06 156 GLU A CA 1
ATOM 1284 C C . GLU A 1 156 ? 9.237 -3.459 -47.290 1.00 81.06 156 GLU A C 1
ATOM 1286 O O . GLU A 1 156 ? 8.401 -3.593 -48.189 1.00 81.06 156 GLU A O 1
ATOM 1291 N N . LEU A 1 157 ? 10.089 -2.425 -47.279 1.00 77.88 157 LEU A N 1
ATOM 1292 C CA . LEU A 1 157 ? 10.047 -1.353 -48.274 1.00 77.88 157 LEU A CA 1
ATOM 1293 C C . LEU A 1 157 ? 10.168 -1.881 -49.723 1.00 77.88 157 LEU A C 1
ATOM 1295 O O . LEU A 1 157 ? 11.009 -2.740 -50.027 1.00 77.88 157 LEU A O 1
ATOM 1299 N N . PRO A 1 158 ? 9.374 -1.343 -50.674 1.00 75.31 158 PRO A N 1
ATOM 1300 C CA . PRO A 1 158 ? 9.405 -1.781 -52.065 1.00 75.31 158 PRO A CA 1
ATOM 1301 C C . PRO A 1 158 ? 10.762 -1.524 -52.735 1.00 75.31 158 PRO A C 1
ATOM 1303 O O . PRO A 1 158 ? 11.105 -0.405 -53.096 1.00 75.31 158 PRO A O 1
ATOM 1306 N N . LYS A 1 159 ? 11.512 -2.582 -53.051 1.00 72.44 159 LYS A N 1
ATOM 1307 C CA . LYS A 1 159 ? 12.856 -2.484 -53.666 1.00 72.44 159 LYS A CA 1
ATOM 1308 C C . LYS A 1 159 ? 12.854 -2.154 -55.169 1.00 72.44 159 LYS A C 1
ATOM 1310 O O . LYS A 1 159 ? 13.852 -2.388 -55.856 1.00 72.44 159 LYS A O 1
ATOM 1315 N N . LYS A 1 160 ? 11.733 -1.669 -55.712 1.00 72.38 160 LYS A N 1
ATOM 1316 C CA . LYS A 1 160 ? 11.503 -1.527 -57.163 1.00 72.38 160 LYS A CA 1
ATOM 1317 C C . LYS A 1 160 ? 12.149 -0.279 -57.777 1.00 72.38 160 LYS A C 1
ATOM 1319 O O . LYS A 1 160 ? 12.483 -0.315 -58.953 1.00 72.38 160 LYS A O 1
ATOM 1324 N N . SER A 1 161 ? 12.361 0.785 -57.002 1.00 69.94 161 SER A N 1
ATOM 1325 C CA . SER A 1 161 ? 13.015 2.022 -57.461 1.00 69.94 161 SER A CA 1
ATOM 1326 C C . SER A 1 161 ? 14.241 2.344 -56.605 1.00 69.94 161 SER A C 1
ATOM 1328 O O . SER A 1 161 ? 14.264 2.014 -55.420 1.00 69.94 161 SER A O 1
ATOM 1330 N N . LEU A 1 162 ? 15.251 2.984 -57.206 1.00 69.31 162 LEU A N 1
ATOM 1331 C CA . LEU A 1 162 ? 16.513 3.361 -56.557 1.00 69.31 162 LEU A CA 1
ATOM 1332 C C . LEU A 1 162 ? 16.274 4.189 -55.284 1.00 69.31 162 LEU A C 1
ATOM 1334 O O . LEU A 1 162 ? 16.901 3.929 -54.265 1.00 69.31 162 LEU A O 1
ATOM 1338 N N . ASN A 1 163 ? 15.300 5.102 -55.316 1.00 67.25 163 ASN A N 1
ATOM 1339 C CA . ASN A 1 163 ? 14.958 5.969 -54.183 1.00 67.25 163 ASN A CA 1
ATOM 1340 C C . ASN A 1 163 ? 14.554 5.181 -52.925 1.00 67.25 163 ASN A C 1
ATOM 1342 O O . ASN A 1 163 ? 14.871 5.595 -51.818 1.00 67.25 163 ASN A O 1
ATOM 1346 N N . PHE A 1 164 ? 13.915 4.018 -53.083 1.00 57.75 164 PHE A N 1
ATOM 1347 C CA . PHE A 1 164 ? 13.526 3.159 -51.958 1.00 57.75 164 PHE A CA 1
ATOM 1348 C C . PHE A 1 164 ? 14.660 2.251 -51.460 1.00 57.75 164 PHE A C 1
ATOM 1350 O O . PHE A 1 164 ? 14.497 1.581 -50.447 1.00 57.75 164 PHE A O 1
ATOM 1357 N N . ARG A 1 165 ? 15.805 2.202 -52.157 1.00 61.41 165 ARG A N 1
ATOM 1358 C CA . ARG A 1 165 ? 16.975 1.398 -51.760 1.00 61.41 165 ARG A CA 1
ATOM 1359 C C . ARG A 1 165 ? 18.000 2.180 -50.935 1.00 61.41 165 ARG A C 1
ATOM 1361 O O . ARG A 1 165 ? 18.849 1.546 -50.332 1.00 61.41 165 ARG A O 1
ATOM 1368 N N . ILE A 1 166 ? 17.929 3.514 -50.928 1.00 64.25 166 ILE A N 1
ATOM 1369 C CA . ILE A 1 166 ? 18.890 4.407 -50.245 1.00 64.25 166 ILE A CA 1
ATOM 1370 C C . ILE A 1 166 ? 18.508 4.634 -48.765 1.00 64.25 166 ILE A C 1
ATOM 1372 O O . ILE A 1 166 ? 19.300 5.151 -47.991 1.00 64.25 166 ILE A O 1
ATOM 1376 N N . ILE A 1 167 ? 17.290 4.252 -48.368 1.00 58.62 167 ILE A N 1
ATOM 1377 C CA . ILE A 1 167 ? 16.741 4.468 -47.016 1.00 58.62 167 ILE A CA 1
ATOM 1378 C C . ILE A 1 167 ? 17.165 3.349 -46.030 1.00 58.62 167 ILE A C 1
ATOM 1380 O O . ILE A 1 167 ? 16.916 3.466 -44.834 1.00 58.62 167 ILE A O 1
ATOM 1384 N N . ILE A 1 168 ? 17.824 2.287 -46.516 1.00 50.44 168 ILE A N 1
ATOM 1385 C CA . ILE A 1 168 ? 18.436 1.209 -45.709 1.00 50.44 168 ILE A CA 1
ATOM 1386 C C . ILE A 1 168 ? 19.911 1.542 -45.492 1.00 50.44 168 ILE A C 1
ATOM 1388 O O . ILE A 1 168 ? 20.384 1.383 -44.347 1.00 50.44 168 ILE A O 1
#